Protein AF-A0A3A9G6S0-F1 (afdb_monomer_lite)

Structure (mmCIF, N/CA/C/O backbone):
data_AF-A0A3A9G6S0-F1
#
_entry.id   AF-A0A3A9G6S0-F1
#
loop_
_atom_site.group_PDB
_atom_site.id
_atom_site.type_symbol
_atom_site.label_atom_id
_atom_site.label_alt_id
_atom_site.label_comp_id
_atom_site.label_asym_id
_atom_site.label_entity_id
_atom_site.label_seq_id
_atom_site.pdbx_PDB_ins_code
_atom_site.Cartn_x
_atom_site.Ca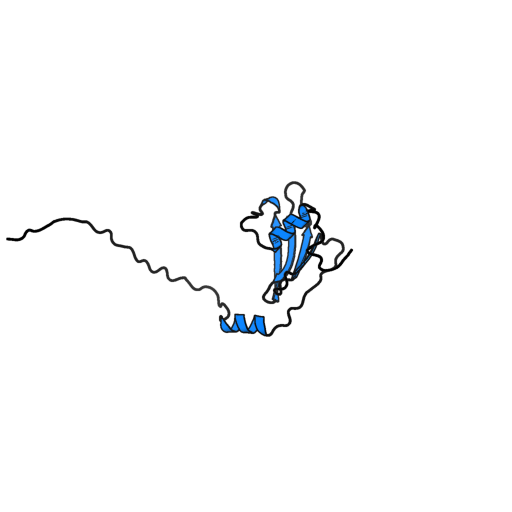rtn_y
_atom_site.Cartn_z
_atom_site.occupancy
_atom_site.B_iso_or_equiv
_atom_site.auth_seq_id
_atom_site.auth_comp_id
_atom_site.auth_asym_id
_atom_site.auth_atom_id
_atom_site.pdbx_PDB_model_num
ATOM 1 N N . MET A 1 1 ? -30.291 -44.175 -59.777 1.00 46.16 1 MET A N 1
ATOM 2 C CA . MET A 1 1 ? -30.953 -43.702 -58.546 1.00 46.16 1 MET A CA 1
ATOM 3 C C . MET A 1 1 ? -29.901 -43.085 -57.640 1.00 46.16 1 MET A C 1
ATOM 5 O O . MET A 1 1 ? -28.942 -43.785 -57.353 1.00 46.16 1 MET A O 1
ATOM 9 N N . ASN A 1 2 ? -30.055 -41.837 -57.195 1.00 35.81 2 ASN A N 1
ATOM 10 C CA . ASN A 1 2 ? -29.732 -41.470 -55.813 1.00 35.81 2 ASN A CA 1
ATOM 11 C C . ASN A 1 2 ? -30.443 -40.163 -55.435 1.00 35.81 2 ASN A C 1
ATOM 13 O O . ASN A 1 2 ? -30.711 -39.323 -56.289 1.00 35.81 2 ASN A O 1
ATOM 17 N N . VAL A 1 3 ? -30.843 -40.097 -54.176 1.00 39.50 3 VAL A N 1
ATOM 18 C CA . VAL A 1 3 ? -31.981 -39.354 -53.638 1.00 39.50 3 VAL A CA 1
ATOM 19 C C . VAL A 1 3 ? -31.609 -37.959 -53.131 1.00 39.50 3 VAL A C 1
ATOM 21 O O . VAL A 1 3 ? -30.539 -37.751 -52.568 1.00 39.50 3 VAL A O 1
ATOM 24 N N . ASN A 1 4 ? -32.544 -37.020 -53.291 1.00 38.62 4 ASN A N 1
ATOM 25 C CA . ASN A 1 4 ? -32.548 -35.733 -52.601 1.00 38.62 4 ASN A CA 1
ATOM 26 C C . ASN A 1 4 ? -32.736 -35.949 -51.090 1.00 38.62 4 ASN A C 1
ATOM 28 O O . ASN A 1 4 ? -33.729 -36.546 -50.673 1.00 38.62 4 ASN A O 1
ATOM 32 N N . GLY A 1 5 ? -31.809 -35.428 -50.286 1.00 38.41 5 GLY A N 1
ATOM 33 C CA . GLY A 1 5 ? -31.916 -35.327 -48.831 1.00 38.41 5 GLY A CA 1
ATOM 34 C C . GLY A 1 5 ? -32.058 -33.867 -48.409 1.00 38.41 5 GLY A C 1
ATOM 35 O O . GLY A 1 5 ? -31.186 -33.046 -48.674 1.00 38.41 5 GLY A O 1
ATOM 36 N N . ILE A 1 6 ? -33.193 -33.563 -47.790 1.00 39.78 6 ILE A N 1
ATOM 37 C CA . ILE A 1 6 ? -33.660 -32.247 -47.361 1.00 39.78 6 ILE A CA 1
ATOM 38 C C . ILE A 1 6 ? -33.170 -31.985 -45.929 1.00 39.78 6 ILE A C 1
ATOM 40 O O . ILE A 1 6 ? -33.332 -32.845 -45.070 1.00 39.78 6 ILE A O 1
ATOM 44 N N . GLY A 1 7 ? -32.699 -30.763 -45.662 1.00 37.84 7 GLY A N 1
ATOM 45 C CA . GLY A 1 7 ? -32.903 -30.108 -44.366 1.00 37.84 7 GLY A CA 1
ATOM 46 C C . GLY A 1 7 ? -31.698 -30.014 -43.429 1.00 37.84 7 GLY A C 1
ATOM 47 O O . GLY A 1 7 ? -31.346 -30.968 -42.752 1.00 37.84 7 GLY A O 1
ATOM 48 N N . ALA A 1 8 ? -31.169 -28.799 -43.289 1.00 37.09 8 ALA A N 1
ATOM 49 C CA . ALA A 1 8 ? -30.811 -28.216 -41.996 1.00 37.09 8 ALA A CA 1
ATOM 50 C C . ALA A 1 8 ? -30.677 -26.701 -42.189 1.00 37.09 8 ALA A C 1
ATOM 52 O O . ALA A 1 8 ? -29.782 -26.224 -42.885 1.00 37.09 8 ALA A O 1
ATOM 53 N N . ALA A 1 9 ? -31.614 -25.949 -41.612 1.00 43.25 9 ALA A N 1
ATOM 54 C CA . ALA A 1 9 ? -31.559 -24.500 -41.529 1.00 43.25 9 ALA A CA 1
ATOM 55 C C . ALA A 1 9 ? -30.313 -24.096 -40.723 1.00 43.25 9 ALA A C 1
ATOM 57 O O . ALA A 1 9 ? -30.284 -24.211 -39.500 1.00 43.25 9 ALA A O 1
ATOM 58 N N . GLY A 1 10 ? -29.262 -23.677 -41.427 1.00 34.66 10 GLY A N 1
ATOM 59 C CA . GLY A 1 10 ? -28.056 -23.119 -40.833 1.00 34.66 10 GLY A CA 1
ATOM 60 C C . GLY A 1 10 ? -28.286 -21.657 -40.474 1.00 34.66 10 GLY A C 1
ATOM 61 O O . GLY A 1 10 ? -28.452 -20.813 -41.351 1.00 34.66 10 GLY A O 1
ATOM 62 N N . TYR A 1 11 ? -28.308 -21.367 -39.179 1.00 36.28 11 TYR A N 1
ATOM 63 C CA . TYR A 1 11 ? -28.219 -20.024 -38.613 1.00 36.28 11 TYR A CA 1
ATOM 64 C C . TYR A 1 11 ? -27.087 -19.226 -39.291 1.00 36.28 11 TYR A C 1
ATOM 66 O O . TYR A 1 11 ? -25.988 -19.772 -39.436 1.00 36.28 11 TYR A O 1
ATOM 74 N N . PRO A 1 12 ? -27.277 -17.951 -39.683 1.00 42.97 12 PRO A N 1
ATOM 75 C CA . PRO A 1 12 ? -26.151 -17.141 -40.121 1.00 42.97 12 PRO A CA 1
ATOM 76 C C . PRO A 1 12 ? -25.227 -16.914 -38.921 1.00 42.97 12 PRO A C 1
ATOM 78 O O . PRO A 1 12 ? -25.578 -16.225 -37.963 1.00 42.97 12 PRO A O 1
ATOM 81 N N . ALA A 1 13 ? -24.039 -17.518 -38.967 1.00 40.31 13 ALA A N 1
ATOM 82 C CA . ALA A 1 13 ? -22.947 -17.193 -38.069 1.00 40.31 13 ALA A CA 1
ATOM 83 C C . ALA A 1 13 ? -22.605 -15.710 -38.259 1.00 40.31 13 ALA A C 1
ATOM 85 O O . ALA A 1 13 ? -21.990 -15.312 -39.249 1.00 40.31 13 ALA A O 1
ATOM 86 N N . TRP A 1 14 ? -23.038 -14.880 -37.313 1.00 31.41 14 TRP A N 1
ATOM 87 C CA . TRP A 1 14 ? -22.667 -13.476 -37.242 1.00 31.41 14 TRP A CA 1
ATOM 88 C C . TRP A 1 14 ? -21.195 -13.388 -36.827 1.00 31.41 14 TRP A C 1
ATOM 90 O O . TRP A 1 14 ? -20.857 -13.226 -35.657 1.00 31.41 14 TRP A O 1
ATOM 100 N N . GLN A 1 15 ? -20.294 -13.526 -37.801 1.00 41.50 15 GLN A N 1
ATOM 101 C CA . GLN A 1 15 ? -18.904 -13.102 -37.667 1.00 41.50 15 GLN A CA 1
ATOM 102 C C . GLN A 1 15 ? -18.867 -11.571 -37.700 1.00 41.50 15 GLN A C 1
ATOM 104 O O . GLN A 1 15 ? -18.507 -10.942 -38.691 1.00 41.50 15 GLN A O 1
ATOM 109 N N . GLY A 1 16 ? -19.289 -10.956 -36.598 1.00 36.12 16 GLY A N 1
ATOM 110 C CA . GLY A 1 16 ? -19.006 -9.557 -36.331 1.00 36.12 16 GLY A CA 1
ATOM 111 C C . GLY A 1 16 ? -17.556 -9.433 -35.883 1.00 36.12 16 GLY A C 1
ATOM 112 O O . GLY A 1 16 ? -17.248 -9.667 -34.715 1.00 36.12 16 GLY A O 1
ATOM 113 N N . THR A 1 17 ? -16.658 -9.049 -36.790 1.00 41.81 17 THR A N 1
ATOM 114 C CA . THR A 1 17 ? -15.351 -8.494 -36.420 1.00 41.81 17 THR A CA 1
ATOM 115 C C . THR A 1 17 ? -15.585 -7.254 -35.563 1.00 41.81 17 THR A C 1
ATOM 117 O O . THR A 1 17 ? -15.788 -6.156 -36.085 1.00 41.81 17 THR A O 1
ATOM 120 N N . ARG A 1 18 ? -15.571 -7.413 -34.236 1.00 41.06 18 ARG A N 1
ATOM 121 C CA . ARG A 1 18 ? -15.409 -6.285 -33.320 1.00 41.06 18 ARG A CA 1
ATOM 122 C C . ARG A 1 18 ? -13.983 -5.782 -33.504 1.00 41.06 18 ARG A C 1
ATOM 124 O O . ARG A 1 18 ? -13.049 -6.314 -32.913 1.00 41.06 18 ARG A O 1
ATOM 131 N N . LYS A 1 19 ? -13.811 -4.786 -34.376 1.00 41.72 19 LYS A N 1
ATOM 132 C CA . LYS A 1 19 ? -12.604 -3.963 -34.375 1.00 41.72 19 LYS A CA 1
ATOM 133 C C . LYS A 1 19 ? -12.507 -3.348 -32.983 1.00 41.72 19 LYS A C 1
ATOM 135 O O . LYS A 1 19 ? -13.378 -2.572 -32.596 1.00 41.72 19 LYS A O 1
ATOM 140 N N . ALA A 1 20 ? -11.488 -3.743 -32.226 1.00 41.78 20 ALA A N 1
ATOM 141 C CA . ALA A 1 20 ? -11.105 -3.033 -31.022 1.00 41.78 20 ALA A CA 1
ATOM 142 C C . ALA A 1 20 ? -10.794 -1.593 -31.440 1.00 41.78 20 ALA A C 1
ATOM 144 O O . ALA A 1 20 ? -9.865 -1.339 -32.206 1.00 41.78 20 ALA A O 1
ATOM 145 N N . GLN A 1 21 ? -11.644 -0.668 -31.007 1.00 41.25 21 GLN A N 1
ATOM 146 C CA . GLN A 1 21 ? -11.414 0.757 -31.139 1.00 41.25 21 GLN A CA 1
ATOM 147 C C . GLN A 1 21 ? -10.186 1.084 -30.287 1.00 41.25 21 GLN A C 1
ATOM 149 O O . GLN A 1 21 ? -10.269 1.129 -29.061 1.00 41.25 21 GLN A O 1
ATOM 154 N N . GLN A 1 22 ? -9.035 1.233 -30.942 1.00 45.75 22 GLN A N 1
ATOM 155 C CA . GLN A 1 22 ? -7.792 1.684 -30.326 1.00 45.75 22 GLN A CA 1
ATOM 156 C C . GLN A 1 22 ? -7.947 3.161 -29.954 1.00 45.75 22 GLN A C 1
ATOM 158 O O . GLN A 1 22 ? -7.612 4.049 -30.729 1.00 45.75 22 GLN A O 1
ATOM 163 N N . ASN A 1 23 ? -8.496 3.421 -28.769 1.00 46.16 23 ASN A N 1
ATOM 164 C CA . ASN A 1 23 ? -8.350 4.705 -28.101 1.00 46.16 23 ASN A CA 1
ATOM 165 C C . ASN A 1 23 ? -7.251 4.576 -27.055 1.00 46.16 23 ASN A C 1
ATOM 167 O O . ASN A 1 23 ? -7.474 4.035 -25.979 1.00 46.16 23 ASN A O 1
ATOM 171 N N . ALA A 1 24 ? -6.073 5.050 -27.433 1.00 42.34 24 ALA A N 1
ATOM 172 C CA . ALA A 1 24 ? -5.086 5.762 -26.629 1.00 42.34 24 ALA A CA 1
ATOM 173 C C . ALA A 1 24 ? -3.794 5.713 -27.441 1.00 42.34 24 ALA A C 1
ATOM 175 O O . ALA A 1 24 ? -3.428 4.656 -27.954 1.00 42.34 24 ALA A O 1
ATOM 176 N N . ALA A 1 25 ? -3.103 6.841 -27.563 1.00 56.44 25 ALA A N 1
ATOM 177 C CA . ALA A 1 25 ? -1.7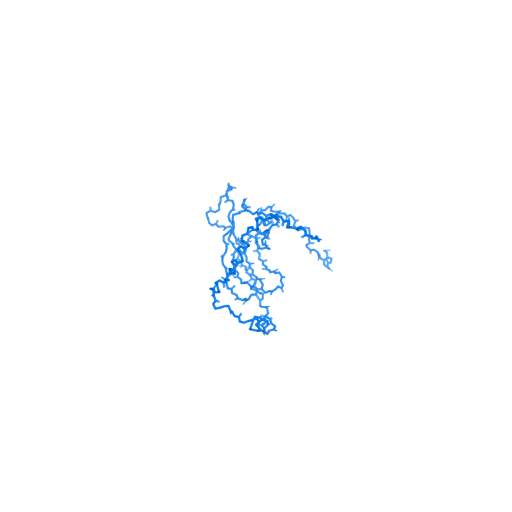13 6.865 -27.991 1.00 56.44 25 ALA A CA 1
ATOM 178 C C . ALA A 1 25 ? -0.872 6.112 -26.939 1.00 56.44 25 ALA A C 1
ATOM 180 O O . ALA A 1 25 ? -0.286 6.708 -26.041 1.00 56.44 25 ALA A O 1
ATOM 181 N N . GLY A 1 26 ? -0.914 4.782 -26.985 1.00 56.22 26 GLY A N 1
ATOM 182 C CA . GLY A 1 26 ? -0.094 3.905 -26.171 1.00 56.22 26 GLY A CA 1
ATOM 183 C C . GLY A 1 26 ? 1.314 3.896 -26.744 1.00 56.22 26 GLY A C 1
ATOM 184 O O . GLY A 1 26 ? 1.487 3.724 -27.951 1.00 56.22 26 GLY A O 1
ATOM 185 N N . ARG A 1 27 ? 2.310 4.105 -25.879 1.00 62.22 27 ARG A N 1
ATOM 186 C CA . ARG A 1 27 ? 3.733 3.995 -26.228 1.00 62.22 27 ARG A CA 1
ATOM 187 C C . ARG A 1 27 ? 3.996 2.640 -26.886 1.00 62.22 27 ARG A C 1
ATOM 189 O O . ARG A 1 27 ? 3.425 1.626 -26.465 1.00 62.22 27 ARG A O 1
ATOM 196 N N . SER A 1 28 ? 4.837 2.619 -27.915 1.00 75.81 28 SER A N 1
ATOM 197 C CA . SER A 1 28 ? 5.180 1.383 -28.624 1.00 75.81 28 SER A CA 1
ATOM 198 C C . SER A 1 28 ? 5.757 0.344 -27.657 1.00 75.81 28 SER A C 1
ATOM 200 O O . SER A 1 28 ? 6.321 0.688 -26.617 1.00 75.81 28 SER A O 1
ATOM 202 N N . PHE A 1 29 ? 5.602 -0.943 -27.977 1.00 64.06 29 PHE A N 1
ATOM 203 C CA . PHE A 1 29 ? 6.152 -2.018 -27.146 1.00 64.06 29 PHE A CA 1
ATOM 204 C C . PHE A 1 29 ? 7.655 -1.813 -26.915 1.00 64.06 29 PHE A C 1
ATOM 206 O O . PHE A 1 29 ? 8.108 -1.877 -25.781 1.00 64.06 29 PHE A O 1
ATOM 213 N N . GLU A 1 30 ? 8.404 -1.456 -27.961 1.00 60.22 30 GLU A N 1
ATOM 214 C CA . GLU A 1 30 ? 9.837 -1.150 -27.878 1.00 60.22 30 GLU A CA 1
ATOM 215 C C . GLU A 1 30 ? 10.150 0.057 -26.987 1.00 60.22 30 GLU A C 1
ATOM 217 O O . GLU A 1 30 ? 11.105 -0.002 -26.213 1.00 60.22 30 GLU A O 1
ATOM 222 N N . GLU A 1 31 ? 9.348 1.126 -27.016 1.00 61.75 31 GLU A N 1
ATOM 223 C CA . GLU A 1 31 ? 9.498 2.235 -26.061 1.00 61.75 31 GLU A CA 1
ATOM 224 C C . GLU A 1 31 ? 9.250 1.786 -24.620 1.00 61.75 31 GLU A C 1
ATOM 226 O O . GLU A 1 31 ? 9.973 2.214 -23.723 1.00 61.75 31 GLU A O 1
ATOM 231 N N . GLN A 1 32 ? 8.275 0.902 -24.384 1.00 59.03 32 GLN A N 1
ATOM 232 C CA . GLN A 1 32 ? 8.010 0.358 -23.050 1.00 59.03 32 GLN A CA 1
ATOM 233 C C . GLN A 1 32 ? 9.176 -0.510 -22.554 1.00 59.03 32 GLN A C 1
ATOM 235 O O . GLN A 1 32 ? 9.629 -0.325 -21.425 1.00 59.03 32 GLN A O 1
ATOM 240 N N . VAL A 1 33 ? 9.725 -1.402 -23.390 1.00 59.34 33 VAL A N 1
ATOM 241 C CA . VAL A 1 33 ? 10.843 -2.273 -22.976 1.00 59.34 33 VAL A CA 1
ATOM 242 C C . VAL A 1 33 ? 12.125 -1.464 -22.734 1.00 59.34 33 VAL A C 1
ATOM 244 O O . VAL A 1 33 ? 12.828 -1.690 -21.747 1.00 59.34 33 VAL A O 1
ATOM 247 N N . ASN A 1 34 ? 12.412 -0.480 -23.592 1.00 59.22 34 ASN A N 1
ATOM 248 C CA . ASN A 1 34 ? 13.605 0.360 -23.464 1.00 59.22 34 ASN A CA 1
ATOM 249 C C . ASN A 1 34 ? 13.524 1.329 -22.274 1.00 59.22 34 ASN A C 1
ATOM 251 O O . ASN A 1 34 ? 14.541 1.579 -21.625 1.00 59.22 34 ASN A O 1
ATOM 255 N N . HIS A 1 35 ? 12.330 1.837 -21.943 1.00 58.91 35 HIS A N 1
ATOM 256 C CA . HIS A 1 35 ? 12.135 2.683 -20.763 1.00 58.91 35 HIS A CA 1
ATOM 257 C C . HIS A 1 35 ? 12.420 1.923 -19.458 1.00 58.91 35 HIS A C 1
ATOM 259 O O . HIS A 1 35 ? 13.054 2.468 -18.557 1.00 58.91 35 HIS A O 1
ATOM 265 N N . VAL A 1 36 ? 12.026 0.647 -19.378 1.00 57.16 36 VAL A N 1
ATOM 266 C CA . VAL A 1 36 ? 12.229 -0.197 -18.186 1.00 57.16 36 VAL A CA 1
ATOM 267 C C . VAL A 1 36 ? 13.684 -0.663 -18.034 1.00 57.16 36 VAL A C 1
ATOM 269 O O . VAL A 1 36 ? 14.163 -0.819 -16.912 1.00 57.16 36 VAL A O 1
ATOM 272 N N . ALA A 1 37 ? 14.408 -0.879 -19.138 1.00 57.25 37 ALA A N 1
ATOM 273 C CA . ALA A 1 37 ? 15.787 -1.378 -19.105 1.00 57.25 37 ALA A CA 1
ATOM 274 C C . ALA A 1 37 ? 16.846 -0.290 -18.823 1.00 57.25 37 ALA A C 1
ATOM 276 O O . ALA A 1 37 ? 17.932 -0.614 -18.343 1.00 57.25 37 ALA A O 1
ATOM 277 N N . GLY A 1 38 ? 16.554 0.981 -19.131 1.00 56.66 38 GLY A N 1
ATOM 278 C CA . GLY A 1 38 ? 17.521 2.086 -19.041 1.00 56.66 38 GLY A CA 1
ATOM 279 C C . GLY A 1 38 ? 17.350 3.040 -17.854 1.00 56.66 38 GLY A C 1
ATOM 280 O O . GLY A 1 38 ? 18.222 3.878 -17.627 1.00 56.66 38 GLY A O 1
ATOM 281 N N . THR A 1 39 ? 16.249 2.951 -17.105 1.00 57.22 39 THR A N 1
ATOM 282 C CA . THR A 1 39 ? 15.966 3.867 -15.992 1.00 57.22 39 THR A CA 1
ATOM 283 C C . THR A 1 39 ? 16.485 3.294 -14.667 1.00 57.22 39 THR A C 1
ATOM 285 O O . THR A 1 39 ? 16.168 2.155 -14.314 1.00 57.22 39 THR A O 1
ATOM 288 N N . PRO A 1 40 ? 17.290 4.048 -13.892 1.00 61.19 40 PRO A N 1
ATOM 289 C CA . PRO A 1 40 ? 17.603 3.664 -12.523 1.00 61.19 40 PRO A CA 1
ATOM 290 C C . PRO A 1 40 ? 16.288 3.554 -11.749 1.00 61.19 40 PRO A C 1
ATOM 292 O O . PRO A 1 40 ? 15.541 4.527 -11.666 1.00 61.19 40 PRO A O 1
ATOM 295 N N . LYS A 1 41 ? 15.990 2.378 -11.189 1.00 62.84 41 LYS A N 1
ATOM 296 C CA . LYS A 1 41 ? 14.815 2.202 -10.329 1.00 62.84 41 LYS A CA 1
ATOM 297 C C . LYS A 1 41 ? 15.076 2.924 -9.010 1.00 62.84 41 LYS A C 1
ATOM 299 O O . LYS A 1 41 ? 15.735 2.385 -8.122 1.00 62.84 41 LYS A O 1
ATOM 304 N N . VAL A 1 42 ? 14.638 4.177 -8.929 1.00 61.41 42 VAL A N 1
ATOM 305 C CA . VAL A 1 42 ? 14.755 5.004 -7.726 1.00 61.41 42 VAL A CA 1
ATOM 306 C C . VAL A 1 42 ? 13.691 4.550 -6.733 1.00 61.41 42 VAL A C 1
ATOM 308 O O . VAL A 1 42 ? 12.502 4.561 -7.036 1.00 61.41 42 VAL A O 1
ATOM 311 N N . TYR A 1 43 ? 14.125 4.134 -5.545 1.00 64.25 43 TYR A N 1
ATOM 312 C CA . TYR A 1 43 ? 13.227 3.801 -4.446 1.00 64.25 43 TYR A CA 1
ATOM 313 C C . TYR A 1 43 ? 13.007 5.049 -3.603 1.00 64.25 43 TYR A C 1
ATOM 315 O O . TYR A 1 43 ? 13.912 5.480 -2.888 1.00 64.25 43 TYR A O 1
ATOM 323 N N . ASN A 1 44 ? 11.806 5.614 -3.670 1.00 67.94 44 ASN A N 1
ATOM 324 C CA . ASN A 1 44 ? 11.431 6.700 -2.778 1.00 67.94 44 ASN A CA 1
ATOM 325 C C . ASN A 1 44 ? 10.999 6.098 -1.440 1.00 67.94 44 ASN A C 1
ATOM 327 O O . ASN A 1 44 ? 10.009 5.369 -1.362 1.00 67.94 44 ASN A O 1
ATOM 331 N N . ILE A 1 45 ? 11.781 6.364 -0.394 1.00 68.88 45 ILE A N 1
ATOM 332 C CA . ILE A 1 45 ? 11.386 6.059 0.979 1.00 68.88 45 ILE A CA 1
ATOM 333 C C . ILE A 1 45 ? 10.683 7.298 1.513 1.00 68.88 45 ILE A C 1
ATOM 335 O O . ILE A 1 45 ? 11.291 8.359 1.635 1.00 68.88 45 ILE A O 1
ATOM 339 N N . PHE A 1 46 ? 9.403 7.148 1.822 1.00 72.19 46 PHE A N 1
ATOM 340 C CA . PHE A 1 46 ? 8.606 8.197 2.440 1.00 72.19 46 PHE A CA 1
ATOM 341 C C . PHE A 1 46 ? 8.660 8.024 3.958 1.00 72.19 46 PHE A C 1
ATOM 343 O O . PHE A 1 46 ? 8.462 6.907 4.447 1.00 72.19 46 PHE A O 1
ATOM 350 N N . THR A 1 47 ? 8.964 9.098 4.685 1.00 63.38 47 THR A N 1
ATOM 351 C CA . THR A 1 47 ? 9.083 9.100 6.149 1.00 63.38 47 THR A CA 1
ATOM 352 C C . THR A 1 47 ? 8.294 10.266 6.730 1.00 63.38 47 THR A C 1
ATOM 354 O O . THR A 1 47 ? 8.870 11.316 6.998 1.00 63.38 47 THR A O 1
ATOM 357 N N . ASP A 1 48 ? 6.995 10.059 6.935 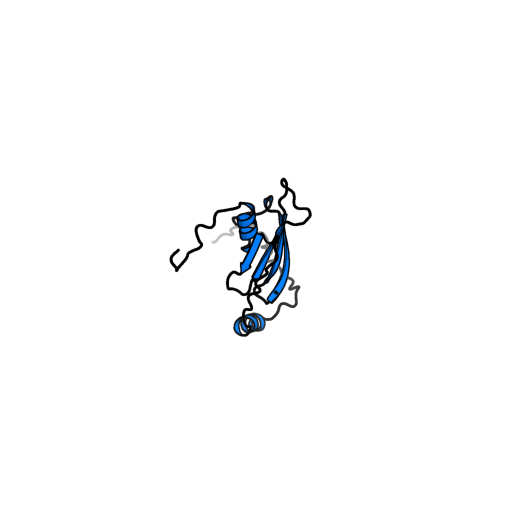1.00 74.06 48 ASP A N 1
ATOM 358 C CA . ASP A 1 48 ? 6.152 10.940 7.749 1.00 74.06 48 ASP A CA 1
ATOM 359 C C . ASP A 1 48 ? 5.620 10.171 8.967 1.00 74.06 48 ASP A C 1
ATOM 361 O O . ASP A 1 48 ? 5.512 8.942 8.940 1.00 74.06 48 ASP A O 1
ATOM 365 N N . GLU A 1 49 ? 5.277 10.895 10.036 1.00 69.25 49 GLU A N 1
ATOM 366 C CA . GLU A 1 49 ? 4.900 10.315 11.337 1.00 69.25 49 GLU A CA 1
ATOM 367 C C . GLU A 1 49 ? 3.585 9.511 11.301 1.00 69.25 49 GLU A C 1
ATOM 369 O O . GLU A 1 49 ? 3.416 8.579 12.083 1.00 69.25 49 GLU A O 1
ATOM 374 N N . ASP A 1 50 ? 2.693 9.799 10.346 1.00 83.44 50 ASP A N 1
ATOM 375 C CA . ASP A 1 50 ? 1.355 9.189 10.265 1.00 83.44 50 ASP A CA 1
ATOM 376 C C . ASP A 1 50 ? 1.261 8.005 9.284 1.00 83.44 50 ASP A C 1
ATOM 378 O O . ASP A 1 50 ? 0.167 7.515 8.983 1.00 83.44 50 ASP A O 1
ATOM 382 N N . MET A 1 51 ? 2.382 7.568 8.705 1.00 88.81 51 MET A N 1
ATOM 383 C CA . MET A 1 51 ? 2.364 6.506 7.699 1.00 88.81 51 MET A CA 1
ATOM 384 C C . MET A 1 51 ? 2.172 5.133 8.346 1.00 88.81 51 MET A C 1
ATOM 386 O O . MET A 1 51 ? 2.980 4.674 9.151 1.00 88.81 51 MET A O 1
ATOM 390 N N . LEU A 1 52 ? 1.138 4.421 7.906 1.00 89.94 52 LEU A N 1
ATOM 391 C CA . LEU A 1 52 ? 0.874 3.032 8.291 1.00 89.94 52 LEU A CA 1
ATOM 392 C C . LEU A 1 52 ? 1.918 2.084 7.702 1.00 89.94 52 LEU A C 1
ATOM 394 O O . LEU A 1 52 ? 2.252 1.046 8.278 1.00 89.94 52 LEU A O 1
ATOM 398 N N . TRP A 1 53 ? 2.410 2.421 6.512 1.00 89.38 53 TRP A N 1
ATOM 399 C CA . TRP A 1 53 ? 3.428 1.653 5.821 1.00 89.38 53 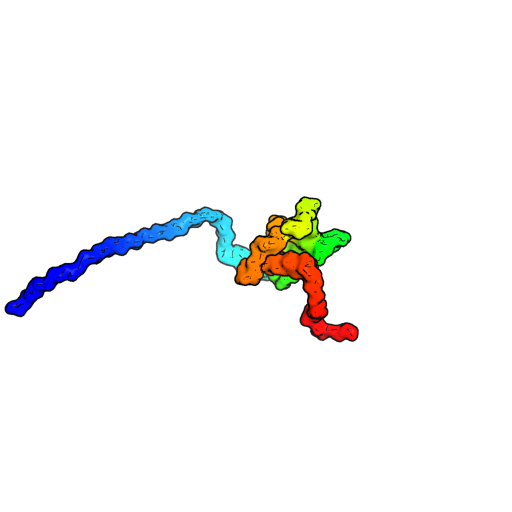TRP A CA 1
ATOM 400 C C . TRP A 1 53 ? 4.122 2.494 4.751 1.00 89.38 53 TRP A C 1
ATOM 402 O O . TRP A 1 53 ? 3.504 3.357 4.140 1.00 89.38 53 TRP A O 1
ATOM 412 N N . THR A 1 54 ? 5.387 2.185 4.483 1.00 90.06 54 THR A N 1
ATOM 413 C CA . THR A 1 54 ? 6.191 2.751 3.394 1.00 90.06 54 THR A CA 1
ATOM 414 C C . THR A 1 54 ? 7.038 1.639 2.778 1.00 90.06 54 THR A C 1
ATOM 416 O O . THR A 1 54 ? 7.500 0.736 3.491 1.00 90.06 54 THR A O 1
ATOM 419 N N . GLY A 1 55 ? 7.218 1.656 1.460 1.00 87.00 55 GLY A N 1
ATOM 420 C CA . GLY A 1 55 ? 8.103 0.718 0.776 1.00 87.00 55 GLY A CA 1
ATOM 421 C C . GLY A 1 55 ? 7.763 0.494 -0.693 1.00 87.00 55 GLY A C 1
ATOM 422 O O . GLY A 1 55 ? 7.025 1.249 -1.315 1.00 87.00 55 GLY A O 1
ATOM 423 N N . GLY A 1 56 ? 8.315 -0.578 -1.254 1.00 86.06 56 GLY A N 1
ATOM 424 C CA . GLY A 1 56 ? 8.117 -0.970 -2.646 1.00 86.06 56 GLY A CA 1
ATOM 425 C C . GLY A 1 56 ? 8.209 -2.482 -2.835 1.00 86.06 56 GLY A C 1
ATOM 426 O O . GLY A 1 56 ? 8.397 -3.222 -1.869 1.00 86.06 56 GLY A O 1
ATOM 427 N N . ASN A 1 57 ? 8.077 -2.949 -4.077 1.00 82.50 57 ASN A N 1
ATOM 428 C CA . ASN A 1 57 ? 8.109 -4.382 -4.424 1.00 82.50 57 ASN A CA 1
ATOM 429 C C . ASN A 1 57 ? 9.292 -4.775 -5.344 1.00 82.50 57 ASN A C 1
ATOM 431 O O . ASN A 1 57 ? 9.282 -5.859 -5.918 1.00 82.50 57 ASN A O 1
ATOM 435 N N . GLY A 1 58 ? 10.287 -3.899 -5.530 1.00 79.62 58 GLY A N 1
ATOM 436 C CA . GLY A 1 58 ? 11.469 -4.172 -6.369 1.00 79.62 58 GLY A CA 1
ATOM 437 C C . GLY A 1 58 ? 11.268 -3.976 -7.879 1.00 79.62 58 GLY A C 1
ATOM 438 O O . GLY A 1 58 ? 12.201 -4.157 -8.663 1.00 79.62 58 GLY A O 1
ATOM 439 N N . THR A 1 59 ? 10.069 -3.588 -8.314 1.00 83.06 59 THR A N 1
ATOM 440 C CA . THR A 1 59 ? 9.746 -3.386 -9.739 1.00 83.06 59 THR A CA 1
ATOM 441 C C . THR A 1 59 ? 9.945 -1.946 -10.214 1.00 83.06 59 THR A C 1
ATOM 443 O O . THR A 1 59 ? 10.051 -1.731 -11.416 1.00 83.06 59 THR A O 1
ATOM 446 N N . GLY A 1 60 ? 10.068 -0.990 -9.291 1.00 85.38 60 GLY A N 1
ATOM 447 C CA . GLY A 1 60 ? 9.960 0.451 -9.551 1.00 85.38 60 GLY A CA 1
ATOM 448 C C . GLY A 1 60 ? 8.808 1.077 -8.759 1.00 85.38 60 GLY A C 1
ATOM 449 O O . GLY A 1 60 ? 8.897 2.236 -8.369 1.00 85.38 60 GLY A O 1
ATOM 450 N N . LEU A 1 61 ? 7.798 0.273 -8.399 1.00 88.50 61 LEU A N 1
ATOM 451 C CA . LEU A 1 61 ? 6.725 0.691 -7.502 1.00 88.50 61 LEU A CA 1
ATOM 452 C C . LEU A 1 61 ? 7.274 1.038 -6.110 1.00 88.50 61 LEU A C 1
ATOM 454 O O . LEU A 1 61 ? 7.854 0.180 -5.431 1.00 88.50 61 LEU A O 1
ATOM 458 N N . SER A 1 62 ? 7.025 2.269 -5.670 1.00 90.44 62 SER A N 1
ATOM 459 C CA . SER A 1 62 ? 7.297 2.755 -4.313 1.00 90.44 62 SER A CA 1
ATOM 460 C C . SER A 1 62 ? 6.142 3.628 -3.836 1.00 90.44 62 SER A C 1
ATOM 462 O O . SER A 1 62 ? 5.662 4.470 -4.586 1.00 90.44 62 SER A O 1
ATOM 464 N N . TYR A 1 63 ? 5.648 3.408 -2.620 1.00 92.19 63 TYR A N 1
ATOM 465 C CA . TYR A 1 63 ? 4.479 4.111 -2.094 1.00 92.19 63 TYR A CA 1
ATOM 466 C C . TYR A 1 63 ? 4.444 4.098 -0.571 1.00 92.19 63 TYR A C 1
ATOM 468 O O . TYR A 1 63 ? 5.103 3.284 0.086 1.00 92.19 63 TYR A O 1
ATOM 476 N N . TYR A 1 64 ? 3.624 4.983 -0.022 1.00 93.06 64 TYR A N 1
ATOM 477 C CA . TYR A 1 64 ? 3.220 4.953 1.374 1.00 93.06 64 TYR A CA 1
ATOM 478 C C . TYR A 1 64 ? 1.713 4.779 1.507 1.00 93.06 64 TYR A C 1
ATOM 480 O O . TYR A 1 64 ? 0.958 4.998 0.559 1.00 93.06 64 TYR A O 1
ATOM 488 N N . LEU A 1 65 ? 1.294 4.376 2.702 1.00 94.44 65 LEU A N 1
ATOM 489 C CA . LEU A 1 65 ? -0.096 4.210 3.100 1.00 94.44 65 LEU A CA 1
ATOM 490 C C . LEU A 1 65 ? -0.375 5.078 4.324 1.00 94.44 65 LEU A C 1
ATOM 492 O O . LEU A 1 65 ? 0.387 5.038 5.290 1.00 94.44 65 LEU A O 1
ATOM 496 N N . LYS A 1 66 ? -1.480 5.819 4.299 1.00 94.81 66 LYS A N 1
ATOM 497 C CA . LYS A 1 66 ? -1.976 6.631 5.419 1.00 94.81 66 LYS A CA 1
ATOM 498 C C . LYS A 1 66 ? -3.496 6.494 5.496 1.00 94.81 66 LYS A C 1
ATOM 500 O O . LYS A 1 66 ? -4.134 6.338 4.459 1.00 94.81 66 LYS A O 1
ATOM 505 N N . TYR A 1 67 ? -4.084 6.561 6.689 1.00 95.81 67 TYR A N 1
ATOM 506 C CA . TYR A 1 67 ? -5.539 6.715 6.785 1.00 95.81 67 TYR A CA 1
ATOM 507 C C . TYR A 1 67 ? -5.985 8.026 6.130 1.00 95.81 67 TYR A C 1
ATOM 509 O O . TYR A 1 67 ? -5.323 9.056 6.272 1.00 95.81 67 TYR A O 1
ATOM 517 N N . ALA A 1 68 ? -7.098 7.980 5.404 1.00 95.50 68 ALA A N 1
ATOM 518 C CA . ALA A 1 68 ? -7.757 9.194 4.944 1.00 95.50 68 ALA A CA 1
ATOM 519 C C . ALA A 1 68 ? -8.268 10.001 6.151 1.00 95.50 68 ALA A C 1
ATOM 521 O O . ALA A 1 68 ? -8.578 9.428 7.196 1.00 95.50 68 ALA A O 1
ATOM 522 N N . GLU A 1 69 ? -8.357 11.325 6.019 1.00 93.50 69 GLU A N 1
ATOM 523 C CA . GLU A 1 69 ? -8.844 12.195 7.104 1.00 93.50 69 GLU A CA 1
ATOM 524 C C . GLU A 1 69 ? -10.304 11.901 7.480 1.00 93.50 69 GLU A C 1
ATOM 526 O O . GLU A 1 69 ? -10.698 12.075 8.630 1.00 93.50 69 GLU A O 1
ATOM 531 N N . ASP A 1 70 ? -11.088 11.427 6.515 1.00 93.12 70 ASP A N 1
ATOM 532 C CA . ASP A 1 70 ? -12.484 11.016 6.645 1.00 93.12 70 ASP A CA 1
ATOM 533 C C . ASP A 1 70 ? -12.652 9.505 6.879 1.00 93.12 70 ASP A C 1
ATOM 535 O O . ASP A 1 70 ? -13.777 9.005 6.873 1.00 93.12 70 ASP A O 1
ATOM 539 N N . SER A 1 71 ? -11.558 8.769 7.118 1.00 93.81 71 SER A N 1
ATOM 540 C CA . SER A 1 71 ? -11.624 7.347 7.455 1.00 93.81 71 SER A CA 1
ATOM 541 C C . SER A 1 71 ? -12.414 7.138 8.744 1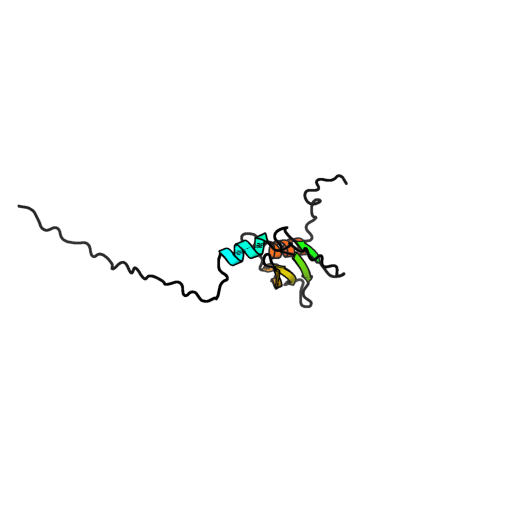.00 93.81 71 SER A C 1
ATOM 543 O O . SER A 1 71 ? -12.152 7.774 9.766 1.00 93.81 71 SER A O 1
ATOM 545 N N . THR A 1 72 ? -13.329 6.173 8.727 1.00 95.25 72 THR A N 1
ATOM 546 C CA . THR A 1 72 ? -14.137 5.806 9.897 1.00 95.25 72 THR A CA 1
ATOM 547 C C . THR A 1 72 ? -13.856 4.367 10.319 1.00 95.25 72 THR A C 1
ATOM 549 O O . THR A 1 72 ? -13.153 3.636 9.627 1.00 95.25 72 THR A O 1
ATOM 552 N N . GLU A 1 73 ? -14.368 3.956 11.480 1.00 92.06 73 GLU A N 1
ATOM 553 C CA . GLU A 1 73 ? -14.284 2.555 11.914 1.00 92.06 73 GLU A CA 1
ATOM 554 C C . GLU A 1 73 ? -15.199 1.648 11.074 1.00 92.06 73 GLU A C 1
ATOM 556 O O . GLU A 1 73 ? -14.813 0.531 10.739 1.00 92.06 73 GLU A O 1
ATOM 561 N N . ASP A 1 74 ? -16.375 2.152 10.679 1.00 95.56 74 ASP A N 1
ATOM 562 C CA . ASP A 1 74 ? -17.339 1.420 9.849 1.00 95.56 74 ASP A CA 1
ATOM 563 C C . ASP A 1 74 ? -16.880 1.295 8.388 1.00 95.56 74 ASP A C 1
ATOM 565 O O . ASP A 1 74 ? -17.131 0.272 7.749 1.00 95.56 74 ASP A O 1
ATOM 569 N N . ASP A 1 75 ? -16.191 2.311 7.861 1.00 95.94 75 ASP A N 1
ATOM 570 C CA . ASP A 1 75 ? -15.554 2.299 6.542 1.00 95.94 75 ASP A CA 1
ATOM 571 C C . ASP A 1 75 ? -14.093 2.776 6.637 1.00 95.94 75 ASP A C 1
ATOM 573 O O . ASP A 1 75 ? -13.799 3.972 6.473 1.00 95.94 75 ASP A O 1
ATOM 577 N N . PRO A 1 76 ? -13.156 1.854 6.935 1.00 96.62 76 PRO A N 1
ATOM 578 C CA . PRO A 1 76 ? -11.749 2.189 7.014 1.00 96.62 76 PRO A CA 1
ATOM 579 C C . PRO A 1 76 ? -11.231 2.518 5.617 1.00 96.62 76 PRO A C 1
ATOM 581 O O . PRO A 1 76 ? -11.234 1.670 4.719 1.00 96.62 76 PRO A O 1
ATOM 584 N N . THR A 1 77 ? -10.737 3.742 5.453 1.00 97.62 77 THR A N 1
ATOM 585 C CA . THR A 1 77 ? -10.265 4.263 4.170 1.00 97.62 77 THR A CA 1
ATOM 586 C C . THR A 1 77 ? -8.786 4.610 4.254 1.00 97.62 77 THR A C 1
ATOM 588 O O . THR A 1 77 ? -8.343 5.368 5.119 1.00 97.62 77 THR A O 1
ATOM 591 N N . ILE A 1 78 ? -7.998 4.055 3.336 1.00 96.62 78 ILE A N 1
ATOM 592 C CA . ILE A 1 78 ? -6.555 4.283 3.246 1.00 96.62 78 ILE A CA 1
ATOM 593 C C . ILE A 1 78 ? -6.227 4.968 1.924 1.00 96.62 78 ILE A C 1
ATOM 595 O O . ILE A 1 78 ? -6.682 4.557 0.858 1.00 96.62 78 ILE A O 1
ATOM 599 N N . ILE A 1 79 ? -5.380 5.989 1.993 1.00 96.88 79 ILE A N 1
ATOM 600 C CA . ILE A 1 79 ? -4.779 6.640 0.837 1.00 96.88 79 ILE A CA 1
ATOM 601 C C . ILE A 1 79 ? -3.402 6.030 0.588 1.00 96.88 79 ILE A C 1
ATOM 603 O O . ILE A 1 79 ? -2.544 6.002 1.475 1.00 96.88 79 ILE A O 1
ATOM 607 N N . ALA A 1 80 ? -3.192 5.569 -0.640 1.00 95.38 80 ALA A N 1
ATOM 608 C CA . ALA A 1 80 ? -1.900 5.158 -1.157 1.00 95.38 80 ALA A CA 1
ATOM 609 C C . ALA A 1 80 ? -1.376 6.221 -2.122 1.00 95.38 80 ALA A C 1
ATOM 611 O O . ALA A 1 80 ? -2.024 6.482 -3.136 1.00 95.38 80 ALA A O 1
ATOM 612 N N . LYS A 1 81 ? -0.208 6.805 -1.845 1.00 94.38 81 LYS A N 1
ATOM 613 C CA . LYS A 1 81 ? 0.474 7.697 -2.796 1.00 94.38 81 LYS A CA 1
ATOM 614 C C . LYS A 1 81 ? 1.887 7.222 -3.055 1.00 94.38 81 LYS A C 1
ATOM 616 O O . LYS A 1 81 ? 2.554 6.713 -2.151 1.00 94.38 81 LYS A O 1
ATOM 621 N N . GLY A 1 82 ? 2.345 7.388 -4.285 1.00 91.75 82 GLY A N 1
ATOM 622 C CA . GLY A 1 82 ? 3.662 6.919 -4.672 1.00 91.75 82 GLY A CA 1
ATOM 623 C C . GLY A 1 82 ? 3.929 7.034 -6.158 1.00 91.75 82 GLY A C 1
ATOM 624 O O . GLY A 1 82 ? 3.286 7.804 -6.863 1.00 91.75 82 GLY A O 1
ATOM 625 N N . VAL A 1 83 ? 4.890 6.242 -6.613 1.00 90.31 83 VAL A N 1
ATOM 626 C CA . VAL A 1 83 ? 5.331 6.140 -8.001 1.00 90.31 83 VAL A CA 1
ATOM 627 C C . VAL A 1 83 ? 5.151 4.698 -8.466 1.00 90.31 83 VAL A C 1
ATOM 629 O O . VAL A 1 83 ? 5.506 3.773 -7.732 1.00 90.31 83 VAL A O 1
ATOM 632 N N . ASP A 1 84 ? 4.573 4.498 -9.649 1.00 89.31 84 ASP A N 1
ATOM 633 C CA . ASP A 1 84 ? 4.334 3.184 -10.251 1.00 89.31 84 ASP A CA 1
ATOM 634 C C . ASP A 1 84 ? 5.603 2.575 -10.886 1.00 89.31 84 ASP A C 1
ATOM 636 O O . ASP A 1 84 ? 6.688 3.155 -10.886 1.00 89.31 84 ASP A O 1
ATOM 640 N N . GLU A 1 85 ? 5.471 1.376 -11.454 1.00 88.00 85 GLU A N 1
ATOM 641 C CA . GLU A 1 85 ? 6.577 0.648 -12.098 1.00 88.00 85 GLU A CA 1
ATOM 642 C C . GLU A 1 85 ? 7.170 1.383 -13.316 1.00 88.00 85 GLU A C 1
ATOM 644 O O . GLU A 1 85 ? 8.287 1.080 -13.735 1.00 88.00 85 GLU A O 1
ATOM 649 N N . ASN A 1 86 ? 6.435 2.351 -13.869 1.00 87.56 86 ASN A N 1
ATOM 650 C CA . ASN A 1 86 ? 6.818 3.161 -15.022 1.00 87.56 86 ASN A CA 1
ATOM 651 C C . ASN A 1 86 ? 7.354 4.544 -14.620 1.00 87.56 86 ASN A C 1
ATOM 653 O O . ASN A 1 86 ? 7.634 5.359 -15.500 1.00 87.56 86 ASN A O 1
ATOM 657 N N . GLY A 1 87 ? 7.467 4.839 -13.323 1.00 84.19 87 GLY A N 1
ATOM 658 C CA . GLY A 1 87 ? 7.905 6.148 -12.849 1.00 84.19 87 GLY A CA 1
ATOM 659 C C . GLY A 1 87 ? 6.802 7.212 -12.800 1.00 84.19 87 GLY A C 1
ATOM 660 O O . GLY A 1 87 ? 7.122 8.378 -12.579 1.00 84.19 87 GLY A O 1
ATOM 661 N N . ASN A 1 88 ? 5.526 6.858 -12.995 1.00 88.00 88 ASN A N 1
ATOM 662 C CA . ASN A 1 88 ? 4.422 7.816 -12.899 1.00 88.00 88 ASN A CA 1
ATOM 663 C C . ASN A 1 88 ? 3.932 7.939 -11.458 1.00 88.00 88 ASN A C 1
ATOM 665 O O . ASN A 1 88 ? 3.728 6.935 -10.776 1.00 88.00 88 ASN A O 1
ATOM 669 N N . GLU A 1 89 ? 3.674 9.165 -11.016 1.00 90.50 89 GLU A N 1
ATOM 670 C CA . GLU A 1 89 ? 3.025 9.411 -9.732 1.00 90.50 89 GLU A CA 1
ATOM 671 C C . GLU A 1 89 ? 1.575 8.917 -9.741 1.00 90.50 89 GLU A C 1
ATOM 673 O O . GLU A 1 89 ? 0.861 9.031 -10.743 1.00 90.50 89 GLU A O 1
ATOM 678 N N . PHE A 1 90 ? 1.127 8.386 -8.608 1.00 93.00 90 PHE A N 1
ATOM 679 C CA . PHE A 1 90 ? -0.254 7.982 -8.407 1.00 93.00 90 PHE A CA 1
ATOM 680 C C . PHE A 1 90 ? -0.734 8.301 -6.993 1.00 93.00 90 PHE A C 1
ATOM 682 O O . PHE A 1 90 ? 0.035 8.338 -6.030 1.00 93.00 90 PHE A O 1
ATOM 689 N N . GLU A 1 91 ? -2.048 8.454 -6.886 1.00 95.56 91 GLU A N 1
ATOM 690 C CA . GLU A 1 91 ? -2.798 8.513 -5.641 1.00 95.56 91 GLU A CA 1
ATOM 691 C C . GLU A 1 91 ? -4.026 7.616 -5.787 1.00 95.56 91 GLU A C 1
ATOM 693 O O . GLU A 1 91 ? -4.732 7.671 -6.797 1.00 95.56 91 GLU A O 1
ATOM 698 N N . LYS A 1 92 ? -4.257 6.748 -4.804 1.00 95.81 92 LYS A N 1
ATOM 699 C CA . LYS A 1 92 ? -5.373 5.808 -4.799 1.00 95.81 92 LYS A CA 1
ATOM 700 C C . LYS A 1 92 ? -6.028 5.763 -3.426 1.00 95.81 92 LYS A C 1
ATOM 702 O O . LYS A 1 92 ? -5.367 5.461 -2.437 1.00 95.81 92 LYS A O 1
ATOM 707 N N . THR A 1 93 ? -7.335 5.983 -3.404 1.00 97.19 93 THR A N 1
ATOM 708 C CA . THR A 1 93 ? -8.195 5.752 -2.241 1.00 97.19 93 THR A CA 1
ATOM 709 C C . THR A 1 93 ? -8.631 4.293 -2.211 1.00 97.19 93 THR A C 1
ATOM 711 O O . THR A 1 93 ? -9.013 3.731 -3.240 1.00 97.19 93 THR A O 1
ATOM 714 N N . ILE A 1 94 ? -8.523 3.662 -1.046 1.00 97.38 94 ILE A N 1
ATOM 715 C CA . ILE A 1 94 ? -8.770 2.236 -0.848 1.00 97.38 94 ILE A CA 1
ATOM 716 C C . ILE A 1 94 ? -9.736 2.079 0.324 1.00 97.38 94 ILE A C 1
ATOM 718 O O . ILE A 1 94 ? -9.361 2.332 1.468 1.00 97.38 94 ILE A O 1
ATOM 722 N N . HIS A 1 95 ? -10.948 1.613 0.032 1.00 97.38 95 HIS A N 1
ATOM 723 C CA . HIS A 1 95 ? -11.922 1.198 1.039 1.00 97.38 95 HIS A CA 1
ATOM 724 C C . HIS A 1 95 ? -11.601 -0.233 1.459 1.00 97.38 95 HIS A C 1
ATOM 726 O O . HIS A 1 95 ? -11.690 -1.161 0.650 1.00 97.38 95 HIS A O 1
ATOM 732 N N . ILE A 1 96 ? -11.193 -0.429 2.713 1.00 96.62 96 ILE A N 1
ATOM 733 C CA . ILE A 1 96 ? -10.712 -1.730 3.196 1.00 96.62 96 ILE A CA 1
ATOM 734 C C . ILE A 1 96 ? -11.785 -2.817 3.069 1.00 96.62 96 ILE A C 1
ATOM 736 O O . ILE A 1 96 ? -11.477 -3.951 2.695 1.00 96.62 96 ILE A O 1
ATOM 740 N N . ASN A 1 97 ? -13.044 -2.457 3.306 1.00 95.50 97 ASN A N 1
ATOM 741 C CA . ASN A 1 97 ? -14.180 -3.375 3.252 1.00 95.50 97 ASN A CA 1
ATOM 742 C C . ASN A 1 97 ? -14.507 -3.872 1.835 1.00 95.50 97 ASN A C 1
ATOM 744 O O . ASN A 1 97 ? -15.154 -4.908 1.679 1.00 95.50 97 ASN A O 1
ATOM 748 N N . GLU A 1 98 ? -14.057 -3.161 0.801 1.00 96.31 98 GLU A N 1
ATOM 749 C CA . GLU A 1 98 ? -14.325 -3.500 -0.601 1.00 96.31 98 GLU A CA 1
ATOM 750 C C . GLU A 1 98 ? -13.209 -4.346 -1.234 1.00 96.31 98 GLU A C 1
ATOM 752 O O . GLU A 1 98 ? -13.327 -4.801 -2.377 1.00 96.31 98 GLU A O 1
ATOM 757 N N . ILE A 1 99 ? -12.120 -4.597 -0.502 1.00 95.44 99 ILE A N 1
ATOM 758 C CA . ILE A 1 99 ? -10.989 -5.373 -1.008 1.00 95.44 99 ILE A CA 1
ATOM 759 C C . ILE A 1 99 ? -11.400 -6.835 -1.169 1.00 95.44 99 ILE A C 1
ATOM 761 O O . ILE A 1 99 ? -11.737 -7.524 -0.208 1.00 95.44 99 ILE A O 1
ATOM 765 N N . ASN A 1 100 ? -11.277 -7.350 -2.394 1.00 95.44 100 ASN A N 1
ATOM 766 C CA . ASN A 1 100 ? -11.382 -8.777 -2.677 1.00 95.44 100 ASN A CA 1
ATOM 767 C C . ASN A 1 100 ? -9.982 -9.417 -2.725 1.00 95.44 100 ASN A C 1
ATOM 769 O O . ASN A 1 100 ? -9.296 -9.276 -3.741 1.00 95.44 100 ASN A O 1
ATOM 773 N N . PRO A 1 101 ? -9.566 -10.211 -1.719 1.00 89.44 101 PRO A N 1
ATOM 774 C CA . PRO A 1 101 ? -8.214 -10.774 -1.665 1.00 89.44 101 PRO A CA 1
ATOM 775 C C . PRO A 1 101 ? -7.856 -11.701 -2.836 1.00 89.44 101 PRO A C 1
ATOM 777 O O . PRO A 1 101 ? -6.682 -11.967 -3.074 1.00 89.44 101 PRO A O 1
ATOM 780 N N . LYS A 1 102 ? -8.847 -12.214 -3.581 1.00 93.50 102 LYS A N 1
ATOM 781 C CA . LYS A 1 102 ? -8.612 -13.083 -4.750 1.00 93.50 102 LYS A CA 1
ATOM 782 C C . LYS A 1 102 ? -8.169 -12.318 -5.998 1.00 93.50 102 LYS A C 1
ATOM 784 O O . LYS A 1 102 ? -7.676 -12.943 -6.933 1.00 93.50 102 LYS A O 1
ATOM 789 N N . SER A 1 103 ? -8.390 -11.006 -6.041 1.00 93.69 103 SER A N 1
ATOM 790 C CA . SER A 1 103 ? -8.114 -10.160 -7.210 1.00 93.69 103 SER A CA 1
ATOM 791 C C . SER A 1 103 ? -7.528 -8.794 -6.849 1.00 93.69 103 SER A C 1
ATOM 793 O O . SER A 1 103 ? -7.443 -7.928 -7.715 1.00 93.69 103 SER A O 1
ATOM 795 N N . ALA A 1 104 ? -7.168 -8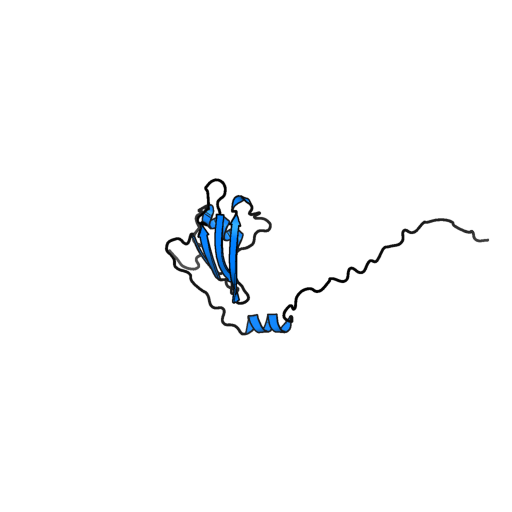.588 -5.584 1.00 93.38 104 ALA A N 1
ATOM 796 C CA . ALA A 1 104 ? -6.617 -7.338 -5.095 1.00 93.38 104 ALA A CA 1
ATOM 797 C C . ALA A 1 104 ? -5.214 -7.088 -5.656 1.00 93.38 104 ALA A C 1
ATOM 799 O O . ALA A 1 104 ? -4.421 -8.013 -5.866 1.00 93.38 104 ALA A O 1
ATOM 800 N N . THR A 1 105 ? -4.890 -5.818 -5.868 1.00 93.38 105 THR A N 1
ATOM 801 C CA . THR A 1 105 ? -3.527 -5.413 -6.206 1.00 93.38 105 THR A CA 1
ATOM 802 C C . THR A 1 105 ? -2.603 -5.562 -4.997 1.00 93.38 105 THR A C 1
ATOM 804 O O . THR A 1 105 ? -3.040 -5.635 -3.848 1.00 93.38 105 THR A O 1
ATOM 807 N N . VAL A 1 106 ? -1.290 -5.549 -5.242 1.00 91.38 106 VAL A N 1
ATOM 808 C CA . VAL A 1 106 ? -0.285 -5.563 -4.165 1.00 91.38 106 VAL A CA 1
ATOM 809 C C . VAL A 1 106 ? -0.491 -4.396 -3.190 1.00 91.38 106 VAL A C 1
ATOM 811 O O . VAL A 1 106 ? -0.336 -4.576 -1.987 1.00 91.38 106 VAL A O 1
ATOM 814 N N . VAL A 1 107 ? -0.871 -3.218 -3.696 1.00 93.44 107 VAL A N 1
ATOM 815 C CA . VAL A 1 107 ? -1.121 -2.019 -2.878 1.00 93.44 107 VAL A CA 1
ATOM 816 C C . VAL A 1 107 ? -2.358 -2.205 -1.994 1.00 93.44 107 VAL A C 1
ATOM 818 O O . VAL A 1 107 ? -2.305 -1.913 -0.803 1.00 93.44 107 VAL A O 1
ATOM 821 N N . GLU A 1 108 ? -3.448 -2.743 -2.548 1.00 95.38 108 GLU A N 1
ATOM 822 C CA . GLU A 1 108 ? -4.681 -3.026 -1.796 1.00 95.38 108 GLU A CA 1
ATOM 823 C C . GLU A 1 108 ? -4.446 -4.080 -0.714 1.00 95.38 108 GLU A C 1
ATOM 825 O O . GLU A 1 108 ? -4.792 -3.865 0.444 1.00 95.38 108 GLU A O 1
ATOM 830 N N . MET A 1 109 ? -3.776 -5.185 -1.051 1.00 94.06 109 MET A N 1
ATOM 831 C CA . MET A 1 109 ? -3.421 -6.204 -0.060 1.00 94.06 109 MET A CA 1
ATOM 832 C C . MET A 1 109 ? -2.544 -5.632 1.052 1.00 94.06 109 MET A C 1
ATOM 834 O O . MET A 1 109 ? -2.744 -5.963 2.219 1.00 94.06 109 MET A O 1
ATOM 838 N N . ARG A 1 110 ? -1.608 -4.734 0.724 1.00 92.06 110 ARG A N 1
ATOM 839 C CA . ARG A 1 110 ? -0.752 -4.100 1.730 1.00 92.06 110 ARG A CA 1
ATOM 840 C C . ARG A 1 110 ? -1.522 -3.152 2.646 1.00 92.06 110 ARG A C 1
ATOM 842 O O . ARG A 1 110 ? -1.216 -3.099 3.835 1.00 92.06 110 ARG A O 1
ATOM 849 N N . ALA A 1 111 ? -2.518 -2.447 2.114 1.00 94.06 111 ALA A N 1
ATOM 850 C CA . ALA A 1 111 ? -3.445 -1.635 2.898 1.00 94.06 111 ALA A CA 1
ATOM 851 C C . ALA A 1 111 ? -4.278 -2.495 3.852 1.00 94.06 111 ALA A C 1
ATOM 853 O O . ALA A 1 111 ? -4.338 -2.192 5.044 1.00 94.06 111 ALA A O 1
ATOM 854 N N . LEU A 1 112 ? -4.816 -3.616 3.366 1.00 94.12 112 LEU A N 1
ATOM 855 C CA . LEU A 1 112 ? -5.532 -4.580 4.198 1.00 94.12 112 LEU A CA 1
ATOM 856 C C . LEU A 1 112 ? -4.643 -5.141 5.319 1.00 94.12 112 LEU A C 1
ATOM 858 O O . LEU A 1 112 ? -5.052 -5.165 6.476 1.00 94.12 112 LEU A O 1
ATOM 862 N N . GLU A 1 113 ? -3.411 -5.552 5.003 1.00 90.75 113 GLU A N 1
ATOM 863 C CA . GLU A 1 113 ? -2.440 -6.039 5.993 1.00 90.75 113 GLU A CA 1
ATOM 864 C C . GLU A 1 113 ? -2.112 -4.989 7.063 1.00 90.75 113 GLU A C 1
ATOM 866 O O . GLU A 1 113 ? -2.028 -5.325 8.247 1.00 90.75 113 GLU A O 1
ATOM 871 N N . ALA A 1 114 ? -1.902 -3.736 6.643 1.00 90.06 114 ALA A N 1
ATOM 872 C CA . ALA A 1 114 ? -1.586 -2.628 7.536 1.00 90.06 114 ALA A CA 1
ATOM 873 C C . ALA A 1 114 ? -2.757 -2.317 8.479 1.00 90.06 114 ALA A C 1
ATOM 875 O O . ALA A 1 114 ? -2.535 -2.141 9.676 1.00 90.06 114 ALA A O 1
ATOM 876 N N . HIS A 1 115 ? -3.990 -2.321 7.963 1.00 92.00 115 HIS A N 1
ATOM 877 C CA . HIS A 1 115 ? -5.198 -2.102 8.758 1.00 92.00 115 HIS A CA 1
ATOM 878 C C . HIS A 1 115 ? -5.456 -3.239 9.757 1.00 92.00 115 HIS A C 1
ATOM 880 O O . HIS A 1 115 ? -5.691 -2.992 10.936 1.00 92.00 115 HIS A O 1
ATOM 886 N N . MET A 1 116 ? -5.339 -4.493 9.312 1.00 89.88 116 MET A N 1
ATOM 887 C CA . MET A 1 116 ? -5.587 -5.677 10.147 1.00 89.88 116 MET A CA 1
ATOM 888 C C . MET A 1 116 ? -4.530 -5.881 11.247 1.00 89.88 116 MET A C 1
ATOM 890 O O . MET A 1 116 ? -4.655 -6.797 12.060 1.00 89.88 116 MET A O 1
ATOM 894 N N . GLY A 1 117 ? -3.458 -5.077 11.263 1.00 83.31 117 GLY A N 1
ATOM 895 C CA . GLY A 1 117 ? -2.398 -5.166 12.265 1.00 83.31 117 GLY A CA 1
ATOM 896 C C . GLY A 1 117 ? -1.700 -6.527 12.270 1.00 83.31 117 GLY A C 1
ATOM 897 O O . GLY A 1 117 ? -1.210 -6.971 13.313 1.00 83.31 117 GLY A O 1
ATOM 898 N N . VAL A 1 118 ? -1.681 -7.220 11.122 1.00 74.94 118 VAL A N 1
ATOM 899 C CA . VAL A 1 118 ? -1.103 -8.563 11.024 1.00 74.94 118 VAL A CA 1
ATOM 900 C C . VAL A 1 118 ? 0.356 -8.473 11.444 1.00 74.94 118 VAL A C 1
ATOM 902 O O . VAL A 1 118 ? 1.161 -7.784 10.811 1.00 74.94 118 VAL A O 1
ATOM 905 N N . LYS A 1 119 ? 0.712 -9.186 12.522 1.00 66.88 119 LYS A N 1
ATOM 906 C CA . LYS A 1 119 ? 2.110 -9.328 12.926 1.00 66.88 119 LYS A CA 1
ATOM 907 C C . LYS A 1 119 ? 2.867 -9.912 11.748 1.00 66.88 119 LYS A C 1
ATOM 909 O O . LYS A 1 119 ? 2.713 -11.088 11.420 1.00 66.88 119 LYS A O 1
ATOM 914 N N . LYS A 1 120 ? 3.710 -9.086 11.134 1.00 63.28 120 LYS A N 1
ATOM 915 C CA . LYS A 1 120 ? 4.694 -9.551 10.167 1.00 63.28 120 LYS A CA 1
ATOM 916 C C . LYS A 1 120 ? 5.613 -10.487 10.940 1.00 63.28 120 LYS A C 1
ATOM 918 O O . LYS A 1 120 ? 6.434 -10.032 11.732 1.00 63.28 120 LYS A O 1
ATOM 923 N N . LEU A 1 121 ? 5.414 -11.794 10.777 1.00 56.00 121 LEU A N 1
ATOM 924 C CA . LEU A 1 121 ? 6.385 -12.800 11.191 1.00 56.00 121 LEU A CA 1
ATOM 925 C C . LEU A 1 121 ? 7.665 -12.418 10.455 1.00 56.00 121 LEU A C 1
ATOM 927 O O . LEU A 1 121 ? 7.679 -12.543 9.233 1.00 56.00 121 LEU A O 1
ATOM 931 N N . GLY A 1 122 ? 8.615 -11.813 11.185 1.00 50.00 122 GLY A N 1
ATOM 932 C CA . GLY A 1 122 ? 9.773 -11.067 10.679 1.00 50.00 122 GLY A CA 1
ATOM 933 C C . GLY A 1 122 ? 10.132 -11.471 9.260 1.00 50.00 122 GLY A C 1
ATOM 934 O O . GLY A 1 122 ? 10.599 -12.588 9.044 1.00 50.00 122 GLY A O 1
ATOM 935 N N . GLY A 1 123 ? 9.767 -10.611 8.303 1.00 52.97 123 GLY A N 1
ATOM 936 C CA . GLY A 1 123 ? 9.657 -10.995 6.899 1.00 52.97 123 GLY A CA 1
ATOM 937 C C . GLY A 1 123 ? 10.922 -11.685 6.438 1.00 52.97 123 GLY A C 1
ATOM 938 O O . GLY A 1 123 ? 11.964 -11.067 6.571 1.00 52.97 123 GLY A O 1
ATOM 939 N N . PHE A 1 124 ? 10.810 -12.940 5.977 1.00 48.44 124 PHE A N 1
ATOM 940 C CA . PHE A 1 124 ? 11.883 -13.781 5.423 1.00 48.44 124 PHE A CA 1
ATOM 941 C C . PHE A 1 124 ? 13.294 -13.260 5.725 1.00 48.44 124 PHE A C 1
ATOM 943 O O . PHE A 1 124 ? 14.032 -12.883 4.816 1.00 48.44 124 PHE A O 1
ATOM 950 N N . THR A 1 125 ? 13.645 -13.142 7.007 1.00 51.06 125 THR A N 1
ATOM 951 C CA . THR A 1 125 ? 14.922 -12.531 7.346 1.00 51.06 125 THR A CA 1
ATOM 952 C C . THR A 1 125 ? 16.013 -13.541 7.024 1.00 51.06 125 THR A C 1
ATOM 954 O O . THR A 1 125 ? 16.053 -14.634 7.582 1.00 51.06 125 THR A O 1
ATOM 957 N N . SER A 1 126 ? 16.897 -13.191 6.091 1.00 50.56 126 SER A N 1
ATOM 958 C CA . SER A 1 126 ? 18.130 -13.934 5.823 1.00 50.56 126 SER A CA 1
ATOM 959 C C . SER A 1 126 ? 19.219 -13.652 6.865 1.00 50.56 126 SER A C 1
ATOM 961 O O . SER A 1 126 ? 20.339 -14.134 6.717 1.00 50.56 126 SER A O 1
ATOM 963 N N . LEU A 1 127 ? 18.918 -12.853 7.896 1.00 42.72 127 LEU A N 1
ATOM 964 C CA . LEU A 1 127 ? 19.854 -12.443 8.939 1.00 42.72 127 LEU A CA 1
ATOM 965 C C . LEU A 1 127 ? 19.301 -12.750 10.345 1.00 42.72 127 LEU A C 1
ATOM 967 O O . LEU A 1 127 ? 18.085 -12.710 10.557 1.00 42.72 127 LEU A O 1
ATOM 971 N N . PRO A 1 128 ? 20.173 -13.086 11.310 1.00 51.97 128 PRO A N 1
ATOM 972 C CA . PRO A 1 128 ? 19.747 -13.419 12.664 1.00 51.97 128 PRO A CA 1
ATOM 973 C C . PRO A 1 128 ? 19.240 -12.185 13.425 1.00 51.97 128 PRO A C 1
ATOM 975 O O . PRO A 1 128 ? 19.708 -11.070 13.188 1.00 51.97 128 PRO A O 1
ATOM 978 N N . MET A 1 129 ? 18.293 -12.426 14.339 1.00 54.09 129 MET A N 1
ATOM 979 C CA . MET A 1 129 ? 17.904 -11.491 15.404 1.00 54.09 129 MET A CA 1
ATOM 980 C C . MET A 1 129 ? 18.861 -11.591 16.588 1.00 54.09 129 MET A C 1
ATOM 982 O O . MET A 1 129 ? 19.302 -12.728 16.878 1.00 54.09 129 MET A O 1
#

pLDDT: mean 73.23, std 21.6, range [31.41, 97.62]

Secondary structure (DSSP, 8-state):
-----------------------S-PPPHHHHHHHHHHS---------TT-SEEEE-SSS-EEEEEE-TT--SSS-EEEEEEE-TTS-EEEEEEEGGG--TTT--HHHHHHHHHHTT-----TT-SS--

Radius of gyration: 25.2 Å; chains: 1; bounding box: 54×56×74 Å

Foldseek 3Di:
DDDDDDDDPDDPPPPPPPPPPPPDPDDDPVVVVVLQVPDDLDADFDDDPQWLDWGADPLSWTWTKGFDPPADPVWTKIWIWTADSNRDTDIDIAGLVPDDPVDHDPVSVVNVCSVVVPPCPPPPDPDDD

Sequence (129 aa):
MNVNGIGAAGYPAWQGTRKAQQNAAGRSFEEQVNHVAGTPKVYNIFTDEDMLWTGGNGTGLSYYLKYAEDSTEDDPTIIAKGVDENGNEFEKTIHINEINPKSATVVEMRALEAHMGVKKLGGFTSLPM